Protein AF-A0A809S2I0-F1 (afdb_monomer_lite)

Radius of gyration: 22.57 Å; chains: 1; bounding box: 40×23×76 Å

Sequence (112 aa):
MMNCEEIIDTYESVAQITKNMLDAARQGAWDDLISLESKVATHINQLSTYEAPVKLTPALRNRKLTVIKQILADDKEIRNLTEPWMEKLSGLISSTQMEQKLSVSYGSQSLR

InterPro domains:
  IPR008622 Flagellar protein FliT [PF05400] (9-107)

Organism: NCBI:txid2675298

Foldseek 3Di:
DDELVSLLVLLLVLLVLLLVLLVCLVVVVVVSNVVSVVVSVVSVVVCVPPVVVYDHDPVSVVSSVVSVVSSVVSVVSSCVSPVVVVVVVVVVVVVVVVVVVVCVVVVVVVPD

pLDDT: mean 89.61, std 10.77, range [42.25, 98.38]

Structure (mmCIF, N/CA/C/O backbone):
data_AF-A0A809S2I0-F1
#
_entry.id   AF-A0A809S2I0-F1
#
loop_
_atom_site.group_PDB
_atom_site.id
_atom_site.type_symbol
_atom_site.label_atom_id
_atom_site.label_alt_id
_atom_site.label_comp_id
_atom_site.label_asym_id
_atom_site.label_entity_id
_atom_site.label_seq_id
_atom_site.pdbx_PDB_ins_code
_atom_site.Cartn_x
_atom_site.Cartn_y
_atom_site.Cartn_z
_atom_site.occupancy
_atom_site.B_iso_or_equiv
_atom_site.auth_seq_id
_atom_site.auth_comp_id
_atom_site.auth_asym_id
_atom_site.auth_atom_id
_atom_site.pdbx_PDB_model_num
ATOM 1 N N . MET A 1 1 ? 16.791 -14.706 -8.934 1.00 65.94 1 MET A N 1
ATOM 2 C CA . MET A 1 1 ? 17.286 -13.391 -9.393 1.00 65.94 1 MET A CA 1
ATOM 3 C C . MET A 1 1 ? 16.149 -12.784 -10.187 1.00 65.94 1 MET A C 1
ATOM 5 O O . MET A 1 1 ? 15.671 -13.479 -11.070 1.00 65.94 1 MET A O 1
ATOM 9 N N . MET A 1 2 ? 15.675 -11.594 -9.819 1.00 83.94 2 MET A N 1
ATOM 10 C CA . MET A 1 2 ? 14.611 -10.907 -10.559 1.00 83.94 2 MET A CA 1
ATOM 11 C C . MET A 1 2 ? 15.199 -10.148 -11.751 1.00 83.94 2 MET A C 1
ATOM 13 O O . MET A 1 2 ? 16.326 -9.652 -11.676 1.00 83.94 2 MET A O 1
ATOM 17 N N . ASN A 1 3 ? 14.450 -10.058 -12.842 1.00 90.75 3 ASN A N 1
ATOM 18 C CA . ASN A 1 3 ? 14.742 -9.177 -13.966 1.00 90.75 3 ASN A CA 1
ATOM 19 C C . ASN A 1 3 ? 14.049 -7.808 -13.792 1.00 90.75 3 ASN A C 1
ATOM 21 O O . ASN A 1 3 ? 13.311 -7.585 -12.834 1.00 90.75 3 ASN A O 1
ATOM 25 N N . CYS A 1 4 ? 14.315 -6.851 -14.686 1.00 90.62 4 CYS A N 1
ATOM 26 C CA . CYS A 1 4 ? 13.785 -5.492 -14.541 1.00 90.62 4 CYS A CA 1
ATOM 27 C C . CYS A 1 4 ? 12.259 -5.396 -14.652 1.00 90.62 4 CYS A C 1
ATOM 29 O O . CYS A 1 4 ? 11.689 -4.532 -13.993 1.00 90.62 4 CYS A O 1
ATOM 31 N N . GLU A 1 5 ? 11.619 -6.259 -15.440 1.00 91.69 5 GLU A N 1
ATOM 32 C CA . GLU A 1 5 ? 10.158 -6.307 -15.557 1.00 91.69 5 GLU A CA 1
ATOM 33 C C . GLU A 1 5 ? 9.546 -6.902 -14.282 1.00 91.69 5 GLU A C 1
ATOM 35 O O . GLU A 1 5 ? 8.683 -6.280 -13.677 1.00 91.69 5 GLU A O 1
ATOM 40 N N . GLU A 1 6 ? 10.100 -8.007 -13.767 1.00 93.25 6 GLU A N 1
ATOM 41 C CA . GLU A 1 6 ? 9.639 -8.641 -12.518 1.00 93.25 6 GLU A CA 1
ATOM 42 C C . GLU A 1 6 ? 9.718 -7.693 -11.306 1.00 93.25 6 GLU A C 1
ATOM 44 O O . GLU A 1 6 ? 8.873 -7.745 -10.409 1.00 93.25 6 GLU A O 1
ATOM 49 N N . ILE A 1 7 ? 10.709 -6.793 -11.272 1.00 94.31 7 ILE A N 1
ATOM 50 C CA . ILE A 1 7 ? 10.787 -5.739 -10.249 1.00 94.31 7 ILE A CA 1
ATOM 51 C C . ILE A 1 7 ? 9.606 -4.771 -10.369 1.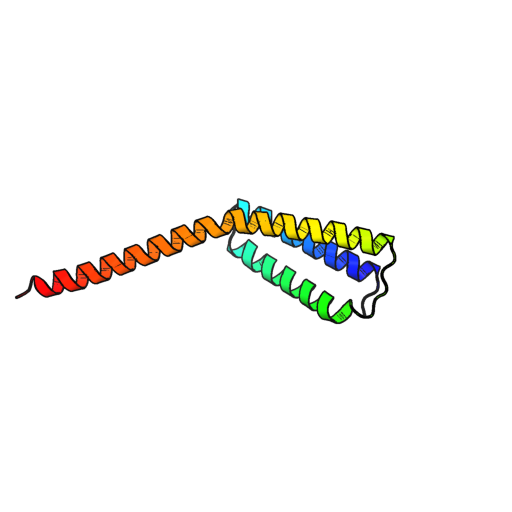00 94.31 7 ILE A C 1
ATOM 53 O O . ILE A 1 7 ? 8.993 -4.430 -9.356 1.00 94.31 7 ILE A O 1
ATOM 57 N N . ILE A 1 8 ? 9.272 -4.326 -11.583 1.00 95.81 8 ILE A N 1
ATOM 58 C CA . ILE A 1 8 ? 8.142 -3.414 -11.799 1.00 95.81 8 ILE A CA 1
ATOM 59 C C . ILE A 1 8 ? 6.815 -4.108 -11.496 1.00 95.81 8 ILE A C 1
ATOM 61 O O . ILE A 1 8 ? 6.007 -3.526 -10.776 1.00 95.81 8 ILE A O 1
ATOM 65 N N . ASP A 1 9 ? 6.635 -5.356 -11.920 1.00 95.75 9 ASP A N 1
ATOM 66 C CA . ASP A 1 9 ? 5.444 -6.155 -11.614 1.00 95.75 9 ASP A CA 1
ATOM 67 C C . ASP A 1 9 ? 5.246 -6.320 -10.100 1.00 95.75 9 ASP A C 1
ATOM 69 O O . ASP A 1 9 ? 4.126 -6.248 -9.587 1.00 95.75 9 ASP A O 1
ATOM 73 N N . THR A 1 10 ? 6.342 -6.482 -9.352 1.00 96.19 10 THR A N 1
ATOM 74 C CA . THR A 1 10 ? 6.297 -6.561 -7.886 1.00 96.19 10 THR A CA 1
ATOM 75 C C . THR A 1 10 ? 5.862 -5.225 -7.272 1.00 96.19 10 THR A C 1
ATOM 77 O O . THR A 1 10 ? 5.026 -5.212 -6.369 1.00 96.19 10 THR A O 1
ATOM 80 N N . TYR A 1 11 ? 6.354 -4.089 -7.779 1.00 97.25 11 TYR A N 1
ATOM 81 C CA . TYR A 1 11 ? 5.885 -2.763 -7.355 1.00 97.25 11 TYR A CA 1
ATOM 82 C C . TYR A 1 11 ? 4.401 -2.538 -7.678 1.00 97.25 11 TYR A C 1
ATOM 84 O O . TYR A 1 11 ? 3.664 -2.014 -6.842 1.00 97.25 11 TYR A O 1
ATOM 92 N N . GLU A 1 12 ? 3.947 -2.929 -8.868 1.00 97.19 12 GLU A N 1
ATOM 93 C CA . GLU A 1 12 ? 2.542 -2.804 -9.270 1.00 97.19 12 GLU A CA 1
ATOM 94 C C . GLU A 1 12 ? 1.628 -3.704 -8.431 1.00 97.19 12 GLU A C 1
ATOM 96 O O . GLU A 1 12 ? 0.544 -3.281 -8.026 1.00 97.19 12 GLU A O 1
ATOM 101 N N . SER A 1 13 ? 2.103 -4.900 -8.075 1.00 97.81 13 SER A N 1
ATOM 102 C CA . SER A 1 13 ? 1.415 -5.800 -7.147 1.00 97.81 13 SER A CA 1
ATOM 103 C C . SER A 1 13 ? 1.263 -5.167 -5.765 1.00 97.81 13 SER A C 1
ATOM 105 O O . SER A 1 13 ? 0.171 -5.202 -5.198 1.00 97.81 13 SER A O 1
ATOM 107 N N . VAL A 1 14 ? 2.314 -4.522 -5.242 1.00 98.06 14 VAL A N 1
ATOM 108 C CA . VAL A 1 14 ? 2.226 -3.763 -3.984 1.00 98.06 14 VAL A CA 1
ATOM 109 C C . VAL A 1 14 ? 1.183 -2.654 -4.097 1.00 98.06 14 VAL A C 1
ATOM 111 O O . VAL A 1 14 ? 0.307 -2.581 -3.244 1.00 98.06 14 VAL A O 1
ATOM 114 N N . ALA A 1 15 ? 1.199 -1.849 -5.163 1.00 98.25 15 ALA A N 1
ATOM 115 C CA . ALA A 1 15 ? 0.206 -0.788 -5.353 1.00 98.25 15 ALA A CA 1
ATOM 116 C C . ALA A 1 15 ? -1.233 -1.317 -5.408 1.00 98.25 15 ALA A C 1
ATOM 118 O O . ALA A 1 15 ? -2.136 -0.717 -4.826 1.00 98.25 15 ALA A O 1
ATOM 119 N N . GLN A 1 16 ? -1.460 -2.459 -6.058 1.00 98.38 16 GLN A N 1
ATOM 120 C CA . GLN A 1 16 ? -2.782 -3.075 -6.089 1.00 98.38 16 GLN A CA 1
ATOM 121 C C . GLN A 1 16 ? -3.215 -3.589 -4.708 1.00 98.38 16 GLN A C 1
ATOM 123 O O . GLN A 1 16 ? -4.382 -3.442 -4.341 1.00 98.38 16 GLN A O 1
ATOM 128 N N . ILE A 1 17 ? -2.298 -4.168 -3.928 1.00 98.25 17 ILE A N 1
ATOM 129 C CA . ILE A 1 17 ? -2.592 -4.618 -2.562 1.00 98.25 17 ILE A CA 1
ATOM 130 C C . ILE A 1 17 ? -2.878 -3.415 -1.655 1.00 98.25 17 ILE A C 1
ATOM 132 O O . ILE A 1 17 ? -3.881 -3.439 -0.946 1.00 98.25 17 ILE A O 1
ATOM 136 N N . THR A 1 18 ? -2.079 -2.346 -1.716 1.00 98.06 18 THR A N 1
ATOM 137 C CA . THR A 1 18 ? -2.306 -1.116 -0.939 1.00 98.06 18 THR A CA 1
ATOM 138 C C . THR A 1 18 ? -3.643 -0.461 -1.292 1.00 98.06 18 THR A C 1
ATOM 140 O O . THR A 1 18 ? -4.373 -0.015 -0.410 1.00 98.06 18 THR A O 1
ATOM 143 N N . LYS A 1 19 ? -4.053 -0.483 -2.565 1.00 98.25 19 LYS A N 1
ATOM 144 C CA . LYS A 1 19 ? -5.394 -0.034 -2.956 1.00 98.25 19 LYS A CA 1
ATOM 145 C C . LYS A 1 19 ? -6.501 -0.880 -2.314 1.00 98.25 19 LYS A C 1
ATOM 147 O O . LYS A 1 19 ? -7.480 -0.333 -1.814 1.00 98.25 19 LYS A O 1
ATOM 152 N N . ASN A 1 20 ? -6.331 -2.201 -2.272 1.00 98.38 20 ASN A N 1
ATOM 153 C CA . ASN A 1 20 ? -7.281 -3.085 -1.592 1.00 98.38 20 ASN A CA 1
ATOM 154 C C . ASN A 1 20 ? -7.294 -2.837 -0.070 1.00 98.38 20 ASN A C 1
ATOM 156 O O . ASN A 1 20 ? -8.352 -2.919 0.549 1.00 98.38 20 ASN A O 1
ATOM 160 N N . MET A 1 21 ? -6.148 -2.494 0.530 1.00 98.19 21 MET A N 1
ATOM 161 C CA . MET A 1 21 ? -6.067 -2.066 1.933 1.00 98.19 21 MET A CA 1
ATOM 162 C C . MET A 1 21 ? -6.875 -0.788 2.166 1.00 98.19 21 MET A C 1
ATOM 164 O O . MET A 1 21 ? -7.623 -0.710 3.136 1.00 98.19 21 MET A O 1
ATOM 168 N N . LEU A 1 22 ? -6.791 0.191 1.262 1.00 98.12 22 LEU A N 1
ATOM 169 C CA . LEU A 1 22 ? -7.594 1.411 1.346 1.00 98.12 22 LEU A CA 1
ATOM 170 C C . LEU A 1 22 ? -9.097 1.108 1.305 1.00 98.12 22 LEU A C 1
ATOM 172 O O . LEU A 1 22 ? -9.862 1.664 2.094 1.00 98.12 22 LEU A O 1
ATOM 176 N N . ASP A 1 23 ? -9.527 0.200 0.432 1.00 98.06 23 ASP A N 1
ATOM 177 C CA . ASP A 1 23 ? -10.930 -0.206 0.363 1.00 98.06 23 ASP A CA 1
ATOM 178 C C . ASP A 1 23 ? -11.376 -0.978 1.617 1.00 98.06 23 ASP A C 1
ATOM 180 O O . ASP A 1 23 ? -12.493 -0.758 2.093 1.00 98.06 23 ASP A O 1
ATOM 184 N N . ALA A 1 24 ? -10.514 -1.816 2.203 1.00 97.00 24 ALA A N 1
ATOM 185 C CA . ALA A 1 24 ? -10.775 -2.481 3.482 1.00 97.00 24 ALA A CA 1
ATOM 186 C C . ALA A 1 24 ? -10.886 -1.472 4.641 1.00 97.00 24 ALA A C 1
ATOM 188 O O . ALA A 1 24 ? -11.827 -1.541 5.432 1.00 97.00 24 ALA A O 1
ATOM 189 N N . ALA A 1 25 ? -9.989 -0.481 4.700 1.00 95.62 25 ALA A N 1
ATOM 190 C CA . ALA A 1 25 ? -10.012 0.583 5.703 1.00 95.62 25 ALA A CA 1
ATOM 191 C C . ALA A 1 25 ? -11.299 1.423 5.619 1.00 95.62 25 ALA A C 1
ATOM 193 O O . ALA A 1 25 ? -11.920 1.707 6.641 1.00 95.62 25 ALA A O 1
ATOM 194 N N . ARG A 1 26 ? -11.760 1.754 4.404 1.00 95.25 26 ARG A N 1
ATOM 195 C CA . ARG A 1 26 ? -13.044 2.451 4.181 1.00 95.25 26 ARG A CA 1
ATOM 196 C C . ARG A 1 26 ? -14.252 1.659 4.679 1.00 95.25 26 ARG A C 1
ATOM 198 O O . ARG A 1 26 ? -15.233 2.257 5.110 1.00 95.25 26 ARG A O 1
ATOM 205 N N . GLN A 1 27 ? -14.189 0.333 4.594 1.00 95.62 27 GLN A N 1
ATOM 206 C CA . GLN A 1 27 ? -15.253 -0.575 5.028 1.00 95.62 27 GLN A CA 1
ATOM 207 C C . GLN A 1 27 ? -15.144 -0.964 6.510 1.00 95.62 27 GLN A C 1
ATOM 209 O O . GLN A 1 27 ? -16.054 -1.599 7.037 1.00 95.62 27 GLN A O 1
ATOM 214 N N . GLY A 1 28 ? -14.049 -0.604 7.190 1.00 92.25 28 GLY A N 1
ATOM 215 C CA . GLY A 1 28 ? -13.759 -1.068 8.548 1.00 92.25 28 GLY A CA 1
ATOM 216 C C . GLY A 1 28 ? -13.462 -2.572 8.631 1.00 92.25 28 GLY A C 1
ATOM 217 O O . GLY A 1 28 ? -13.636 -3.171 9.691 1.00 92.25 28 GLY A O 1
ATOM 218 N N . ALA A 1 29 ? -13.038 -3.195 7.528 1.00 95.19 29 ALA A N 1
ATOM 219 C CA . ALA A 1 29 ? -12.685 -4.612 7.460 1.00 95.19 29 ALA A CA 1
ATOM 220 C C . ALA A 1 29 ? -11.260 -4.835 8.005 1.00 95.19 29 ALA A C 1
ATOM 222 O O . ALA A 1 29 ? -10.301 -5.016 7.256 1.00 95.19 29 ALA A O 1
ATOM 223 N N . TRP A 1 30 ? -11.111 -4.759 9.330 1.00 92.12 30 TRP A N 1
ATOM 224 C CA . TRP A 1 30 ? -9.806 -4.748 10.004 1.00 92.12 30 TRP A CA 1
ATOM 225 C C . TRP A 1 30 ? -8.987 -6.026 9.801 1.00 92.12 30 TRP A C 1
ATOM 227 O O . TRP A 1 30 ? -7.785 -5.941 9.554 1.00 92.12 30 TRP A O 1
ATOM 237 N N . ASP A 1 31 ? -9.624 -7.197 9.849 1.00 95.00 31 ASP A N 1
ATOM 238 C CA . ASP A 1 31 ? -8.935 -8.475 9.631 1.00 95.00 31 ASP A CA 1
ATOM 239 C C . ASP A 1 31 ? -8.369 -8.570 8.205 1.00 95.00 31 ASP A C 1
ATOM 241 O O . ASP A 1 31 ? -7.229 -9.001 8.002 1.00 95.00 31 ASP A O 1
ATOM 245 N N . ASP A 1 32 ? -9.131 -8.089 7.218 1.00 95.94 32 ASP A N 1
ATOM 246 C CA . ASP A 1 32 ? -8.691 -8.025 5.824 1.00 95.94 32 ASP A CA 1
ATOM 247 C C . ASP A 1 32 ? -7.541 -7.030 5.653 1.00 95.94 32 ASP A C 1
ATOM 249 O O . ASP A 1 32 ? -6.558 -7.337 4.975 1.00 95.94 32 ASP A O 1
ATOM 253 N N . LEU A 1 33 ? -7.621 -5.864 6.305 1.00 94.94 33 LEU A N 1
ATOM 254 C CA . LEU A 1 33 ? -6.562 -4.855 6.288 1.00 94.94 33 LEU A CA 1
ATOM 255 C C . LEU A 1 33 ? -5.229 -5.432 6.797 1.00 94.94 33 LEU A C 1
ATOM 257 O O . LEU A 1 33 ? -4.207 -5.289 6.125 1.00 94.94 33 LEU A O 1
ATOM 261 N N . ILE A 1 34 ? -5.251 -6.149 7.925 1.00 94.56 34 ILE A N 1
ATOM 262 C CA . ILE A 1 34 ? -4.069 -6.796 8.521 1.00 94.56 34 ILE A CA 1
ATOM 263 C C . ILE A 1 34 ? -3.542 -7.928 7.622 1.00 94.56 34 ILE A C 1
ATOM 265 O O . ILE A 1 34 ? -2.334 -8.064 7.407 1.00 94.56 34 ILE A O 1
ATOM 269 N N . SER A 1 35 ? -4.437 -8.744 7.052 1.00 97.12 35 SER A N 1
ATOM 270 C CA . SER A 1 35 ? -4.055 -9.818 6.124 1.00 97.12 35 SER A CA 1
ATOM 271 C C . SER A 1 35 ? -3.346 -9.274 4.878 1.00 97.12 35 SER A C 1
ATOM 273 O O . SER A 1 35 ? -2.347 -9.836 4.415 1.00 97.12 35 SER A O 1
ATOM 275 N N . LEU A 1 36 ? -3.844 -8.164 4.331 1.00 97.69 36 LEU A N 1
ATOM 276 C CA . LEU A 1 36 ? -3.259 -7.497 3.172 1.00 97.69 36 LEU A CA 1
ATOM 277 C C . LEU A 1 36 ? -1.912 -6.838 3.507 1.00 97.69 36 LEU A C 1
ATOM 279 O O . LEU A 1 36 ? -0.980 -6.958 2.710 1.00 97.69 36 LEU A O 1
ATOM 283 N N . GLU A 1 37 ? -1.761 -6.238 4.690 1.00 95.50 37 GLU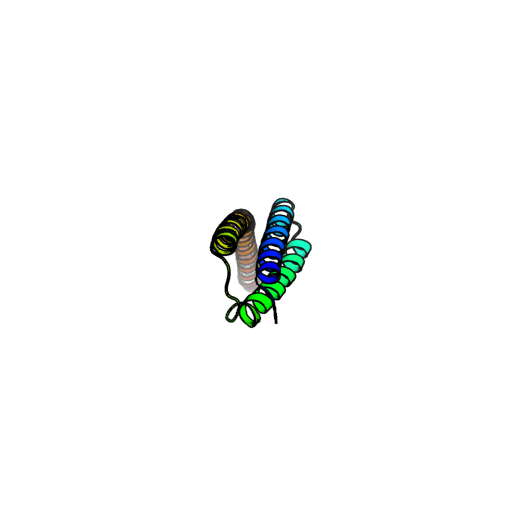 A N 1
ATOM 284 C CA . GLU A 1 37 ? -0.490 -5.662 5.156 1.00 95.50 37 GLU A CA 1
ATOM 285 C C . GLU A 1 37 ? 0.638 -6.710 5.180 1.00 95.50 37 GLU A C 1
ATOM 287 O O . GLU A 1 37 ? 1.741 -6.465 4.683 1.00 95.50 37 GLU A O 1
ATOM 292 N N . SER A 1 38 ? 0.350 -7.927 5.654 1.00 96.19 38 SER A N 1
ATOM 293 C CA . SER A 1 38 ? 1.318 -9.036 5.641 1.00 96.19 38 SER A CA 1
ATOM 294 C C . SER A 1 38 ? 1.799 -9.386 4.221 1.00 96.19 38 SER A C 1
ATOM 296 O O . SER A 1 38 ? 2.983 -9.679 3.995 1.00 96.19 38 SER A O 1
ATOM 298 N N . LYS A 1 39 ? 0.906 -9.296 3.226 1.00 96.44 39 LYS A N 1
ATOM 299 C CA . LYS A 1 39 ? 1.261 -9.513 1.816 1.00 96.44 39 LYS A CA 1
ATOM 300 C C . LYS A 1 39 ? 2.164 -8.399 1.301 1.00 96.44 39 LYS A C 1
ATOM 302 O O . LYS A 1 39 ? 3.165 -8.713 0.656 1.00 96.44 39 LYS A O 1
ATOM 307 N N . VAL A 1 40 ? 1.872 -7.132 1.613 1.00 96.25 40 VAL A N 1
ATOM 308 C CA . VAL A 1 40 ? 2.754 -6.001 1.265 1.00 96.25 40 VAL A CA 1
ATOM 309 C C . VAL A 1 40 ? 4.145 -6.207 1.858 1.00 96.25 40 VAL A C 1
ATOM 311 O O . VAL A 1 40 ? 5.131 -6.159 1.123 1.00 96.25 40 VAL A O 1
ATOM 314 N N . ALA A 1 41 ? 4.237 -6.529 3.151 1.00 94.81 41 ALA A N 1
ATOM 315 C CA . ALA A 1 41 ? 5.512 -6.763 3.829 1.00 94.81 41 ALA A CA 1
ATOM 316 C C . ALA A 1 41 ? 6.351 -7.859 3.146 1.00 94.81 41 ALA A C 1
ATOM 318 O O . ALA A 1 41 ? 7.565 -7.714 2.989 1.00 94.81 41 ALA A O 1
ATOM 319 N N . THR A 1 42 ? 5.701 -8.926 2.671 1.00 95.19 42 THR A N 1
ATOM 320 C CA . THR A 1 42 ? 6.363 -10.009 1.927 1.00 95.19 42 THR A CA 1
ATOM 321 C C . THR A 1 42 ? 6.976 -9.511 0.613 1.00 95.19 42 THR A C 1
ATOM 323 O O . THR A 1 42 ? 8.140 -9.797 0.334 1.00 95.19 42 THR A O 1
ATOM 326 N N . HIS A 1 43 ? 6.236 -8.723 -0.173 1.00 93.50 43 HIS A N 1
ATOM 327 C CA . HIS A 1 43 ? 6.723 -8.194 -1.454 1.00 93.50 43 HIS A CA 1
ATOM 328 C C . HIS A 1 43 ? 7.842 -7.162 -1.255 1.00 93.50 43 HIS A C 1
ATOM 330 O O . HIS A 1 43 ? 8.835 -7.170 -1.982 1.00 93.50 43 HIS A O 1
ATOM 336 N N . ILE A 1 44 ? 7.739 -6.310 -0.230 1.00 93.00 44 ILE A N 1
ATOM 337 C CA . ILE A 1 44 ? 8.794 -5.346 0.113 1.00 93.00 44 ILE A CA 1
ATOM 338 C C . ILE A 1 44 ? 10.092 -6.061 0.518 1.00 93.00 44 ILE A C 1
ATOM 340 O O . ILE A 1 44 ? 11.175 -5.629 0.121 1.00 93.00 44 ILE A O 1
ATOM 344 N N . ASN A 1 45 ? 10.004 -7.176 1.247 1.00 93.62 45 ASN A N 1
ATOM 345 C CA . ASN A 1 45 ? 11.169 -7.995 1.599 1.00 93.62 45 ASN A CA 1
ATOM 346 C C . ASN A 1 45 ? 11.820 -8.644 0.358 1.00 93.62 45 ASN A C 1
ATOM 348 O O . ASN A 1 45 ? 13.044 -8.663 0.210 1.00 93.62 45 ASN A O 1
ATOM 352 N N . GLN A 1 46 ? 11.012 -9.112 -0.595 1.00 90.94 46 GLN A N 1
ATOM 353 C CA . GLN A 1 46 ? 11.534 -9.606 -1.871 1.00 90.94 46 GLN A CA 1
ATOM 354 C C . GLN A 1 46 ? 12.270 -8.499 -2.641 1.00 90.94 46 GLN A C 1
ATOM 356 O O . GLN A 1 46 ? 13.401 -8.707 -3.085 1.00 90.94 46 GLN A O 1
ATOM 361 N N . LEU A 1 47 ? 11.677 -7.306 -2.746 1.00 92.56 47 LEU A N 1
ATOM 362 C CA . LEU A 1 47 ? 12.300 -6.159 -3.411 1.00 92.56 47 LEU A CA 1
ATOM 363 C C . LEU A 1 47 ? 13.622 -5.757 -2.747 1.00 92.56 47 LEU A C 1
ATOM 365 O O . LEU A 1 47 ? 14.619 -5.571 -3.445 1.00 92.56 47 LEU A O 1
ATOM 369 N N . SER A 1 48 ? 13.669 -5.685 -1.412 1.00 89.62 48 SER A N 1
ATOM 370 C CA . SER A 1 48 ? 14.895 -5.320 -0.688 1.00 89.62 48 SER A CA 1
ATOM 371 C C . SER A 1 48 ? 16.036 -6.318 -0.911 1.00 89.62 48 SER A C 1
ATOM 373 O O . SER A 1 48 ? 17.203 -5.926 -0.917 1.00 89.62 48 SER A O 1
ATOM 375 N N . THR A 1 49 ? 15.702 -7.589 -1.151 1.00 88.50 49 THR A N 1
ATOM 376 C CA . THR A 1 49 ? 16.673 -8.664 -1.383 1.00 88.50 49 THR A CA 1
ATOM 377 C C . THR A 1 49 ? 17.160 -8.716 -2.834 1.00 88.50 49 THR A C 1
ATOM 379 O O . THR A 1 49 ? 18.343 -8.957 -3.081 1.00 88.50 49 THR A O 1
ATOM 382 N N . TYR A 1 50 ? 16.270 -8.515 -3.811 1.00 87.75 50 TYR A N 1
ATOM 383 C CA . TYR A 1 50 ? 16.552 -8.843 -5.214 1.00 87.75 50 TYR A CA 1
ATOM 384 C C . TYR A 1 50 ? 16.695 -7.641 -6.152 1.00 87.75 50 TYR A C 1
ATOM 386 O O . TYR A 1 50 ? 17.191 -7.831 -7.262 1.00 87.75 50 TYR A O 1
ATOM 394 N N . GLU A 1 51 ? 16.315 -6.425 -5.744 1.00 87.56 51 GLU A N 1
ATOM 395 C CA . GLU A 1 51 ? 16.335 -5.261 -6.639 1.00 87.56 51 GLU A CA 1
ATOM 396 C C . GLU A 1 51 ? 17.740 -4.699 -6.892 1.00 87.56 51 GLU A C 1
ATOM 398 O O . GLU A 1 51 ? 18.061 -4.349 -8.026 1.00 87.56 51 GLU A O 1
ATOM 403 N N . ALA A 1 52 ? 18.587 -4.604 -5.862 1.00 84.56 52 ALA A N 1
ATOM 404 C CA . ALA A 1 52 ? 19.883 -3.919 -5.937 1.00 84.56 52 ALA A CA 1
ATOM 405 C C . ALA A 1 52 ? 20.766 -4.273 -7.163 1.00 84.56 52 ALA A C 1
ATOM 407 O O . ALA A 1 52 ? 21.369 -3.359 -7.733 1.00 84.56 52 ALA A O 1
ATOM 408 N N . PRO A 1 53 ? 20.867 -5.542 -7.617 1.00 84.69 53 PRO A N 1
ATOM 409 C CA . PRO A 1 53 ? 21.662 -5.881 -8.800 1.00 84.69 53 PRO A CA 1
ATOM 410 C C . PRO A 1 53 ? 20.994 -5.539 -10.149 1.00 84.69 53 PRO A C 1
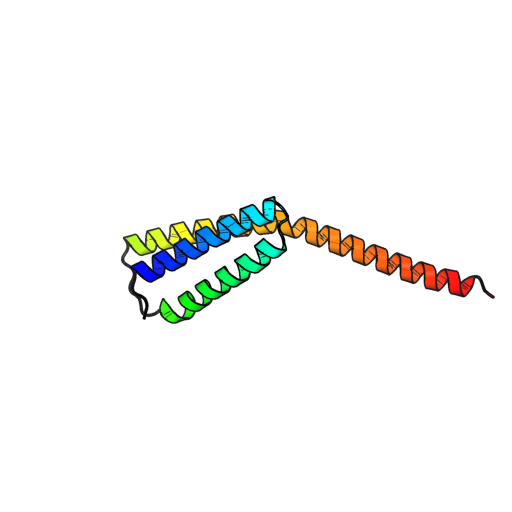ATOM 412 O O . PRO A 1 53 ? 21.648 -5.644 -11.190 1.00 84.69 53 PRO A O 1
ATOM 415 N N . VAL A 1 54 ? 19.717 -5.149 -10.177 1.00 87.19 54 VAL A N 1
ATOM 416 C CA . VAL A 1 54 ? 18.919 -5.011 -11.405 1.00 87.19 54 VAL A CA 1
ATOM 417 C C . VAL A 1 54 ? 19.018 -3.598 -11.982 1.00 87.19 54 VAL A C 1
ATOM 419 O O . VAL A 1 54 ? 18.644 -2.602 -11.364 1.00 87.19 54 VAL A O 1
ATOM 422 N N . LYS A 1 55 ? 19.483 -3.487 -13.232 1.00 89.81 55 LYS A N 1
ATOM 423 C CA . LYS A 1 55 ? 19.533 -2.204 -13.949 1.00 89.81 55 LYS A CA 1
ATOM 424 C C . LYS A 1 55 ? 18.200 -1.915 -14.636 1.00 89.81 55 LYS A C 1
ATOM 426 O O . LYS A 1 55 ? 17.916 -2.457 -15.698 1.00 89.81 55 LYS A O 1
ATOM 431 N N . LEU A 1 56 ? 17.422 -0.995 -14.069 1.00 90.00 56 LEU A N 1
ATOM 432 C CA . LEU A 1 56 ? 16.199 -0.494 -14.701 1.00 90.00 56 LEU A CA 1
ATOM 433 C C . LEU A 1 56 ? 16.513 0.475 -15.850 1.00 90.00 56 LEU A C 1
ATOM 435 O O . LEU A 1 56 ? 17.366 1.367 -15.713 1.00 90.00 56 LEU A O 1
ATOM 439 N N . THR A 1 57 ? 15.769 0.345 -16.951 1.00 93.25 57 THR A N 1
ATOM 440 C CA . THR A 1 57 ? 15.757 1.319 -18.052 1.00 93.25 57 THR A CA 1
ATOM 441 C C . THR A 1 57 ? 15.145 2.651 -17.586 1.00 93.25 57 THR A C 1
ATOM 443 O O . THR A 1 57 ? 14.414 2.678 -16.591 1.00 93.25 57 THR A O 1
ATOM 446 N N . PRO A 1 58 ? 15.392 3.781 -18.276 1.00 93.81 58 PRO A N 1
ATOM 447 C CA . PRO A 1 58 ? 14.776 5.062 -17.916 1.00 93.81 58 PRO A CA 1
ATOM 448 C C . PRO A 1 58 ? 13.240 5.015 -17.866 1.00 93.81 58 PRO A C 1
ATOM 450 O O . PRO A 1 58 ? 12.638 5.597 -16.965 1.00 93.81 58 PRO A O 1
ATOM 453 N N . ALA A 1 59 ? 12.610 4.279 -18.787 1.00 94.38 59 ALA A N 1
ATOM 454 C CA . ALA A 1 59 ? 11.160 4.099 -18.814 1.00 94.38 59 ALA A CA 1
ATOM 455 C C . ALA A 1 59 ? 10.652 3.359 -17.565 1.00 94.38 59 ALA A C 1
ATOM 457 O O . ALA A 1 59 ? 9.737 3.843 -16.898 1.00 94.38 59 ALA A O 1
ATOM 458 N N . LEU A 1 60 ? 11.297 2.249 -17.190 1.00 94.06 60 LEU A N 1
ATOM 459 C CA . LEU A 1 60 ? 10.923 1.474 -16.002 1.00 94.06 60 LEU A CA 1
ATOM 460 C C . LEU A 1 60 ? 11.187 2.246 -14.702 1.00 94.06 60 LEU A C 1
ATOM 462 O O . LEU A 1 60 ? 10.397 2.157 -13.769 1.00 94.06 60 LEU A O 1
ATOM 466 N N . ARG A 1 61 ? 12.229 3.088 -14.639 1.00 94.75 61 ARG A N 1
ATOM 467 C CA . ARG A 1 61 ? 12.439 3.988 -13.486 1.00 94.75 61 ARG A CA 1
ATOM 468 C C . ARG A 1 61 ? 11.305 4.997 -13.332 1.00 94.75 61 ARG A C 1
ATOM 470 O O . ARG A 1 61 ? 10.820 5.193 -12.221 1.00 94.75 61 ARG A O 1
ATOM 477 N N . ASN A 1 62 ? 10.862 5.614 -14.428 1.00 96.44 62 ASN A N 1
ATOM 478 C CA . ASN A 1 62 ? 9.714 6.522 -14.395 1.00 96.44 62 ASN A CA 1
ATOM 479 C C . ASN A 1 62 ? 8.438 5.788 -13.971 1.00 96.44 62 ASN A C 1
ATOM 481 O O . ASN A 1 62 ? 7.672 6.313 -13.164 1.00 96.44 62 ASN A O 1
ATOM 485 N N . ARG A 1 63 ? 8.236 4.557 -14.457 1.00 96.06 63 ARG A N 1
ATOM 486 C CA . ARG A 1 63 ? 7.111 3.716 -14.042 1.00 96.06 63 ARG A CA 1
ATOM 487 C C . ARG A 1 63 ? 7.159 3.417 -12.545 1.00 96.06 63 ARG A C 1
ATOM 489 O O . ARG A 1 63 ? 6.189 3.711 -11.853 1.00 96.06 63 ARG A O 1
ATOM 496 N N . LYS A 1 64 ? 8.304 2.959 -12.032 1.00 95.88 64 LYS A N 1
ATOM 497 C CA . LYS A 1 64 ? 8.544 2.738 -10.598 1.00 95.88 64 LYS A CA 1
ATOM 498 C C . LYS A 1 64 ? 8.206 3.977 -9.766 1.00 95.88 64 LYS A C 1
ATOM 500 O O . LYS A 1 64 ? 7.510 3.866 -8.763 1.00 95.88 64 LYS A O 1
ATOM 505 N N . LEU A 1 65 ? 8.658 5.164 -10.181 1.00 97.38 65 LEU A N 1
ATOM 506 C CA . LEU A 1 65 ? 8.363 6.414 -9.470 1.00 97.38 65 LEU A CA 1
ATOM 507 C C . LEU A 1 65 ? 6.862 6.722 -9.416 1.00 97.38 65 LEU A C 1
ATOM 509 O O . LEU A 1 65 ? 6.371 7.157 -8.377 1.00 97.38 65 LEU A O 1
ATOM 513 N N . THR A 1 66 ? 6.133 6.499 -10.510 1.00 97.81 66 THR A N 1
ATOM 514 C CA . THR A 1 66 ? 4.671 6.653 -10.537 1.00 97.81 66 THR A CA 1
ATOM 515 C C . THR A 1 66 ? 3.991 5.696 -9.564 1.00 97.81 66 THR A C 1
ATOM 517 O O . THR A 1 66 ? 3.151 6.125 -8.778 1.00 97.81 66 THR A O 1
ATOM 520 N N . VAL A 1 67 ? 4.397 4.426 -9.570 1.00 97.62 67 VAL A N 1
ATOM 521 C CA . VAL A 1 67 ? 3.821 3.390 -8.705 1.00 97.62 67 VAL A CA 1
ATOM 522 C C . VAL A 1 67 ? 4.094 3.682 -7.224 1.00 97.62 67 VAL A C 1
ATOM 524 O O . VAL A 1 67 ? 3.177 3.637 -6.411 1.00 97.62 67 VAL A O 1
ATOM 527 N N . ILE A 1 68 ? 5.317 4.092 -6.869 1.00 97.56 68 ILE A N 1
ATOM 528 C CA . ILE A 1 68 ? 5.662 4.483 -5.489 1.00 97.56 68 ILE A CA 1
ATOM 529 C C . ILE A 1 68 ? 4.808 5.660 -5.013 1.00 97.56 68 ILE A C 1
ATOM 531 O O . ILE A 1 68 ? 4.327 5.655 -3.883 1.00 97.56 68 ILE A O 1
ATOM 535 N N . LYS A 1 69 ? 4.594 6.673 -5.860 1.00 98.19 69 LYS A N 1
ATOM 536 C CA . LYS A 1 69 ? 3.741 7.814 -5.498 1.00 98.19 69 LYS A CA 1
ATOM 537 C C . LYS A 1 69 ? 2.301 7.389 -5.222 1.00 98.19 69 LYS A C 1
ATOM 539 O O . LYS A 1 69 ? 1.686 7.955 -4.325 1.00 98.19 69 LYS A O 1
ATOM 544 N N . GLN A 1 70 ? 1.786 6.416 -5.972 1.00 98.06 70 GLN A N 1
ATOM 545 C CA . GLN A 1 70 ? 0.454 5.868 -5.741 1.00 98.06 70 GLN A CA 1
ATOM 546 C C . GLN A 1 70 ? 0.379 5.139 -4.394 1.00 98.06 70 GLN A C 1
ATOM 548 O O . GLN A 1 70 ? -0.485 5.474 -3.594 1.00 98.06 70 GLN A O 1
ATOM 553 N N . ILE A 1 71 ? 1.331 4.242 -4.106 1.00 98.12 71 ILE A N 1
ATOM 554 C CA . ILE A 1 71 ? 1.413 3.531 -2.816 1.00 98.12 71 ILE A CA 1
ATOM 555 C C . ILE A 1 71 ? 1.415 4.527 -1.651 1.00 98.12 71 ILE A C 1
ATOM 557 O O . ILE A 1 71 ? 0.607 4.416 -0.738 1.00 98.12 71 ILE A O 1
ATOM 561 N N . LEU A 1 72 ? 2.270 5.553 -1.713 1.00 98.06 72 LEU A N 1
ATOM 562 C CA . LEU A 1 72 ? 2.376 6.560 -0.653 1.00 98.06 72 LEU A CA 1
ATOM 563 C C . LEU A 1 72 ? 1.100 7.397 -0.475 1.00 98.06 72 LEU A C 1
ATOM 565 O O . LEU A 1 72 ? 0.808 7.838 0.639 1.00 98.06 72 LEU A O 1
ATOM 569 N N . ALA A 1 73 ? 0.370 7.664 -1.560 1.00 98.38 73 ALA A N 1
ATOM 570 C CA . ALA A 1 73 ? -0.905 8.368 -1.494 1.00 98.38 73 ALA A CA 1
ATOM 571 C C . ALA A 1 73 ? -1.978 7.493 -0.832 1.00 98.38 73 ALA A C 1
ATOM 573 O O . ALA A 1 73 ? -2.652 7.960 0.084 1.00 98.38 73 ALA A O 1
ATOM 574 N N . ASP A 1 74 ? -2.074 6.226 -1.234 1.00 98.12 74 ASP A N 1
ATOM 575 C CA . ASP A 1 74 ? -3.025 5.273 -0.661 1.00 98.12 74 ASP A CA 1
ATOM 576 C C . ASP A 1 74 ? -2.714 5.005 0.830 1.00 98.12 74 ASP A C 1
ATOM 578 O O . ASP A 1 74 ? -3.616 5.082 1.662 1.00 98.12 74 ASP A O 1
ATOM 582 N N . ASP A 1 75 ? -1.440 4.828 1.210 1.00 97.25 75 ASP A N 1
ATOM 583 C CA . ASP A 1 75 ? -0.995 4.673 2.610 1.00 97.25 75 ASP A CA 1
ATOM 584 C C . ASP A 1 75 ? -1.332 5.888 3.483 1.00 97.25 75 ASP A C 1
ATOM 586 O O . ASP A 1 75 ? -1.634 5.764 4.675 1.00 97.25 75 ASP A O 1
ATOM 590 N N . LYS A 1 76 ? -1.251 7.097 2.916 1.00 97.81 76 LYS A N 1
ATOM 591 C CA . LYS A 1 76 ? -1.662 8.314 3.621 1.00 97.81 76 LYS A CA 1
ATOM 592 C C . LYS A 1 76 ? -3.163 8.291 3.899 1.00 97.81 76 LYS A C 1
ATOM 594 O O . LYS A 1 76 ? -3.564 8.613 5.013 1.00 97.81 76 LYS A O 1
ATOM 599 N N . GLU A 1 77 ? -3.977 7.907 2.921 1.00 97.75 77 GLU A N 1
ATOM 600 C CA . GLU A 1 77 ? -5.427 7.838 3.111 1.00 97.75 77 GLU A CA 1
ATOM 601 C C . GLU A 1 77 ? -5.842 6.718 4.066 1.00 97.75 77 GLU A C 1
ATOM 603 O O . GLU A 1 77 ? -6.737 6.925 4.881 1.00 97.75 77 GLU A O 1
ATOM 608 N N . ILE A 1 78 ? -5.156 5.570 4.046 1.00 96.69 78 ILE A N 1
ATOM 609 C CA . ILE A 1 78 ? -5.355 4.516 5.048 1.00 96.69 78 ILE A CA 1
ATOM 610 C C . ILE A 1 78 ? -5.142 5.098 6.447 1.00 96.69 78 ILE A C 1
ATOM 612 O O . ILE A 1 78 ? -6.033 5.002 7.284 1.00 96.69 78 ILE A O 1
ATOM 616 N N . ARG A 1 79 ? -4.016 5.776 6.695 1.00 95.69 79 ARG A N 1
ATOM 617 C CA . ARG A 1 79 ? -3.738 6.388 8.004 1.00 95.69 79 ARG A CA 1
ATOM 618 C C . ARG A 1 79 ? -4.773 7.432 8.412 1.00 95.69 79 ARG A C 1
ATOM 620 O O . ARG A 1 79 ? -5.247 7.390 9.542 1.00 95.69 79 ARG A O 1
ATOM 627 N N . ASN A 1 80 ? -5.204 8.292 7.488 1.00 95.62 80 ASN A N 1
ATOM 628 C CA . ASN A 1 80 ? -6.269 9.266 7.756 1.00 95.62 80 ASN A CA 1
ATOM 629 C C . ASN A 1 80 ? -7.576 8.601 8.232 1.00 95.62 80 ASN A C 1
ATOM 631 O O . ASN A 1 80 ? -8.323 9.199 9.005 1.00 95.62 80 ASN A O 1
ATOM 635 N N . LEU A 1 81 ? -7.872 7.387 7.755 1.00 93.50 81 LEU A N 1
ATOM 636 C CA . LEU A 1 81 ? -9.063 6.628 8.142 1.00 93.50 81 LEU A CA 1
ATOM 637 C C . LEU A 1 81 ? -8.874 5.876 9.465 1.00 93.50 81 LEU A C 1
ATOM 639 O O . LEU A 1 81 ? -9.818 5.771 10.249 1.00 93.50 81 LEU A O 1
ATOM 643 N N . THR A 1 82 ? -7.681 5.337 9.715 1.00 90.44 82 THR A N 1
ATOM 644 C CA . THR A 1 82 ? -7.439 4.418 10.834 1.00 90.44 82 THR A CA 1
ATOM 645 C C . THR A 1 82 ? -6.950 5.112 12.108 1.00 90.44 82 THR A C 1
ATOM 647 O O . THR A 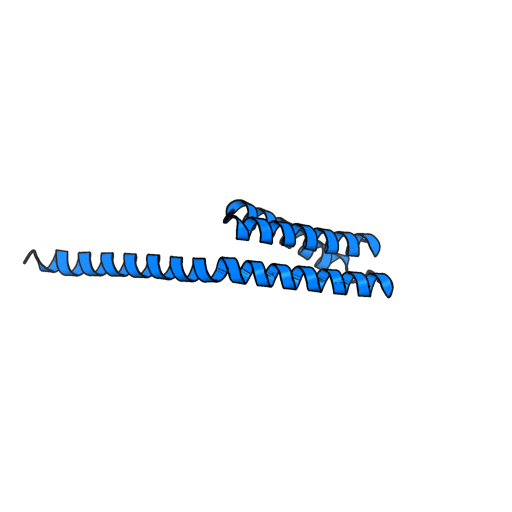1 82 ? -7.361 4.717 13.201 1.00 90.44 82 THR A O 1
ATOM 650 N N . GLU A 1 83 ? -6.147 6.176 12.002 1.00 90.88 83 GLU A N 1
ATOM 651 C CA . GLU A 1 83 ? -5.577 6.897 13.153 1.00 90.88 83 GLU A CA 1
ATOM 652 C C . GLU A 1 83 ? -6.655 7.495 14.086 1.00 90.88 83 GLU A C 1
ATOM 654 O O . GLU A 1 83 ? -6.604 7.219 15.290 1.00 90.88 83 GLU A O 1
ATOM 659 N N . PRO A 1 84 ? -7.699 8.205 13.600 1.00 90.06 84 PRO A N 1
ATOM 660 C CA . PRO A 1 84 ? -8.692 8.818 14.490 1.00 90.06 84 PRO A CA 1
ATOM 661 C C . PRO A 1 84 ? -9.489 7.799 15.314 1.00 90.06 84 PRO A C 1
ATOM 663 O O . PRO A 1 84 ? -9.867 8.051 16.462 1.00 90.06 84 PRO A O 1
ATOM 666 N N . TRP A 1 85 ? -9.771 6.627 14.736 1.00 81.50 85 TRP A N 1
ATOM 667 C CA . TRP A 1 85 ? -10.487 5.568 15.445 1.00 81.50 85 TRP A CA 1
ATOM 668 C C . TRP A 1 85 ? -9.628 4.957 16.558 1.00 81.50 85 TRP A C 1
ATOM 670 O O . TRP A 1 85 ? -10.133 4.726 17.660 1.00 81.50 85 TRP A O 1
ATOM 680 N N . MET A 1 86 ? -8.327 4.777 16.314 1.00 81.62 86 MET A N 1
ATOM 681 C CA . MET A 1 86 ? -7.373 4.301 17.319 1.00 81.62 86 MET A CA 1
ATOM 682 C C . MET A 1 86 ? -7.213 5.287 18.482 1.00 81.62 86 MET A C 1
ATOM 684 O O . MET A 1 86 ? -7.176 4.869 19.644 1.00 81.62 86 MET A O 1
ATOM 688 N N . GLU A 1 87 ? -7.184 6.592 18.200 1.00 86.38 87 GLU A N 1
ATOM 689 C CA . GLU A 1 87 ? -7.179 7.635 19.234 1.00 86.38 87 GLU A CA 1
ATOM 690 C C . GLU A 1 87 ? -8.443 7.568 20.102 1.00 86.38 87 GLU A C 1
ATOM 692 O O . GLU A 1 87 ? -8.365 7.545 21.335 1.00 86.38 87 GLU A O 1
ATOM 697 N N . LYS A 1 88 ? -9.618 7.449 19.470 1.00 81.75 88 LYS A N 1
ATOM 698 C CA . LYS A 1 88 ? -10.898 7.317 20.178 1.00 81.75 88 LYS A CA 1
ATOM 699 C C . LYS A 1 88 ? -10.948 6.059 21.048 1.00 81.75 88 LYS A C 1
ATOM 701 O O . LYS A 1 88 ? -11.373 6.135 22.202 1.00 81.75 88 LYS A O 1
ATOM 706 N N . LEU A 1 89 ? -10.514 4.913 20.522 1.00 81.88 89 LEU A N 1
ATOM 707 C CA . LEU A 1 89 ? -10.462 3.651 21.263 1.00 81.88 89 LEU A CA 1
ATOM 708 C C . LEU A 1 89 ? -9.543 3.759 22.487 1.00 81.88 89 LEU A C 1
ATOM 710 O O . LEU A 1 89 ? -9.926 3.359 23.586 1.00 81.88 89 LEU A O 1
ATOM 714 N N . SER A 1 90 ? -8.365 4.362 22.316 1.00 83.75 90 SER A N 1
ATOM 715 C CA . SER A 1 90 ? -7.404 4.586 23.402 1.00 83.75 90 SER A CA 1
ATOM 716 C C . SER A 1 90 ? -7.997 5.455 24.519 1.00 83.75 90 SER A C 1
ATOM 718 O O . SER A 1 90 ? -7.814 5.161 25.705 1.00 83.75 90 SER A O 1
ATOM 720 N N . GLY A 1 91 ? -8.771 6.482 24.153 1.00 86.62 91 GLY A N 1
ATOM 721 C CA . GLY A 1 91 ? -9.515 7.315 25.099 1.00 86.62 91 GLY A CA 1
ATOM 722 C C . GLY A 1 91 ? -10.564 6.532 25.897 1.00 86.62 91 GLY A C 1
ATOM 723 O O . GLY A 1 91 ? -10.594 6.633 27.123 1.00 86.62 91 GLY A O 1
ATOM 724 N N . LEU A 1 92 ? -11.373 5.703 25.226 1.00 86.75 92 LEU A N 1
ATOM 725 C CA . LEU A 1 92 ? -12.408 4.874 25.867 1.00 86.75 92 LEU A CA 1
ATOM 726 C C . LEU A 1 92 ? -11.824 3.827 26.828 1.00 86.75 92 LEU A C 1
ATOM 728 O O . LEU A 1 92 ? -12.361 3.589 27.913 1.00 86.75 92 LEU A O 1
ATOM 732 N N . ILE A 1 93 ? -10.704 3.203 26.456 1.00 87.19 93 ILE A N 1
ATOM 733 C CA . ILE A 1 93 ? -10.003 2.255 27.332 1.00 87.19 93 ILE A CA 1
ATOM 734 C C . ILE A 1 93 ? -9.474 2.986 28.574 1.00 87.19 93 ILE A C 1
ATOM 736 O O . ILE A 1 93 ? -9.628 2.498 29.695 1.00 87.19 93 ILE A O 1
ATOM 740 N N . SER A 1 94 ? -8.901 4.178 28.391 1.00 85.06 94 SER A N 1
ATOM 741 C CA . SER A 1 94 ? -8.349 4.981 29.487 1.00 85.06 94 SER A CA 1
ATOM 742 C C . SER A 1 94 ? -9.427 5.462 30.464 1.00 85.06 94 SER A C 1
ATOM 744 O O . SER A 1 94 ? -9.218 5.405 31.678 1.00 85.06 94 SER A O 1
ATOM 746 N N . SER A 1 95 ? -10.596 5.886 29.968 1.00 83.44 95 SER A N 1
ATOM 747 C CA . SER A 1 95 ? -11.721 6.288 30.825 1.00 83.44 95 SER A CA 1
ATOM 748 C C . SER A 1 95 ? -12.273 5.107 31.624 1.00 83.44 95 SER A C 1
ATOM 750 O O . SER A 1 95 ? -12.466 5.228 32.831 1.00 83.44 95 SER A O 1
ATOM 752 N N . THR A 1 96 ? -12.419 3.937 30.995 1.00 84.19 96 THR A N 1
ATOM 753 C CA . THR A 1 96 ? -12.907 2.717 31.662 1.00 84.19 96 THR A CA 1
ATOM 754 C C . THR A 1 96 ? -11.981 2.292 32.809 1.00 84.19 96 THR A C 1
ATOM 756 O O . THR A 1 96 ? -12.435 1.952 33.901 1.00 84.19 96 THR A O 1
ATOM 759 N N . GLN A 1 97 ? -10.660 2.356 32.605 1.00 78.62 97 GLN A N 1
ATOM 760 C CA . GLN A 1 97 ? -9.685 2.063 33.663 1.00 78.62 97 GLN A CA 1
ATOM 761 C C . GLN A 1 97 ? -9.758 3.071 34.820 1.00 78.62 97 GLN A C 1
ATOM 763 O O . GLN A 1 97 ? -9.557 2.707 35.982 1.00 78.62 97 GLN A O 1
ATOM 768 N N . MET A 1 98 ? -10.028 4.344 34.515 1.00 78.50 98 MET A N 1
ATOM 769 C CA . MET A 1 98 ? -10.182 5.393 35.522 1.00 78.50 98 MET A CA 1
ATOM 770 C C . MET A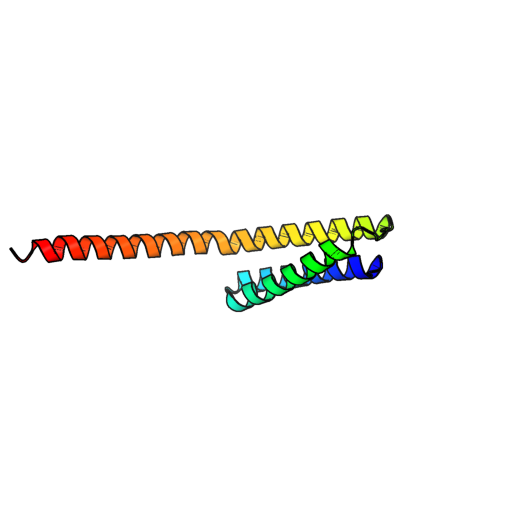 1 98 ? -11.446 5.183 36.365 1.00 78.50 98 MET A C 1
ATOM 772 O O . MET A 1 98 ? -11.371 5.253 37.592 1.00 78.50 98 MET A O 1
ATOM 776 N N . GLU A 1 99 ? -12.574 4.845 35.737 1.00 78.38 99 GLU A N 1
ATOM 777 C CA . GLU A 1 99 ? -13.835 4.522 36.418 1.00 78.38 99 GLU A CA 1
ATOM 778 C C . GLU A 1 99 ? -13.691 3.322 37.364 1.00 78.38 99 GLU A C 1
ATOM 780 O O . GLU A 1 99 ? -14.121 3.383 38.518 1.00 78.38 99 GLU A O 1
ATOM 785 N N . GLN A 1 100 ? -13.007 2.259 36.927 1.00 78.75 100 GLN A N 1
ATOM 786 C CA . GLN A 1 100 ? -12.724 1.092 37.768 1.00 78.75 100 GLN A CA 1
ATOM 787 C C . GLN A 1 100 ? -11.895 1.456 39.006 1.00 78.75 100 GLN A C 1
ATOM 789 O O . GLN A 1 100 ? -12.226 1.035 40.115 1.00 78.75 100 GLN A O 1
ATOM 794 N N . LYS A 1 101 ? -10.842 2.272 38.851 1.00 78.19 101 LYS A N 1
ATOM 795 C CA . LYS A 1 101 ? -10.011 2.722 39.983 1.00 78.19 101 LYS A CA 1
ATOM 796 C C . LYS A 1 101 ? -10.812 3.546 40.989 1.00 78.19 101 LYS A C 1
ATOM 798 O O . LYS A 1 101 ? -10.709 3.294 42.187 1.00 78.19 101 LYS A O 1
ATOM 803 N N . LEU A 1 102 ? -11.633 4.487 40.516 1.00 78.12 102 LEU A N 1
ATOM 804 C CA . LEU A 1 102 ? -12.489 5.301 41.383 1.00 78.12 102 LEU A CA 1
ATOM 805 C C . LEU A 1 102 ? -13.511 4.426 42.123 1.00 78.12 102 LEU A C 1
ATOM 807 O O . LEU A 1 102 ? -13.644 4.546 43.340 1.00 78.12 102 LEU A O 1
ATOM 811 N N . SER A 1 103 ? -14.168 3.490 41.431 1.00 78.00 103 SER A N 1
ATOM 812 C CA . SER A 1 103 ? -15.112 2.552 42.052 1.00 78.00 103 SER A CA 1
ATOM 813 C C . SER A 1 103 ? -14.463 1.702 43.150 1.00 78.00 103 SER A C 1
ATOM 815 O O . SER A 1 103 ? -15.089 1.465 44.182 1.00 78.00 103 SER A O 1
ATOM 817 N N . VAL A 1 104 ? -13.217 1.255 42.964 1.00 76.62 104 VAL A N 1
ATOM 818 C CA . VAL A 1 104 ? -12.475 0.493 43.983 1.00 76.62 104 VAL A CA 1
ATOM 819 C C . VAL A 1 104 ? -12.130 1.372 45.189 1.00 76.62 104 VAL A C 1
ATOM 821 O O . VAL A 1 104 ? -12.318 0.947 46.331 1.00 76.62 104 VAL A O 1
ATOM 824 N N . SER A 1 105 ? -11.666 2.605 44.972 1.00 72.94 105 SER A N 1
ATOM 825 C CA . SER A 1 105 ? -11.304 3.525 46.059 1.00 72.94 105 SER A CA 1
ATOM 826 C C . SER A 1 105 ? -12.514 3.988 46.875 1.00 72.94 105 SER A C 1
ATOM 828 O O . SER A 1 105 ? -12.462 3.957 48.099 1.00 72.94 105 SER A O 1
ATOM 830 N N . TYR A 1 106 ? -13.632 4.343 46.239 1.00 70.00 106 TYR A N 1
ATOM 831 C CA . TYR A 1 106 ? -14.833 4.784 46.961 1.00 70.00 106 TYR A CA 1
ATOM 832 C C . TYR A 1 106 ? -15.652 3.619 47.548 1.00 70.00 106 TYR A C 1
ATOM 834 O O . TYR A 1 106 ? -16.254 3.771 48.613 1.00 70.00 106 TYR A O 1
ATOM 842 N N . GLY A 1 107 ? -15.634 2.435 46.924 1.00 67.25 107 GLY A N 1
ATOM 843 C CA . GLY A 1 107 ? -16.266 1.222 47.464 1.00 67.25 107 GLY A CA 1
ATOM 844 C C . GLY A 1 107 ? -15.537 0.638 48.680 1.00 67.25 107 GLY A C 1
ATOM 845 O O . GLY A 1 107 ? -16.162 0.081 49.576 1.00 67.25 107 GLY A O 1
ATOM 846 N N . SER A 1 108 ? -14.215 0.812 48.762 1.00 62.88 108 SER A N 1
ATOM 847 C CA . SER A 1 108 ? -13.423 0.408 49.935 1.00 62.88 108 SER A CA 1
ATOM 848 C C . SER A 1 108 ? -13.503 1.406 51.097 1.00 62.88 108 SER A C 1
ATOM 850 O O . SER A 1 108 ? -13.246 1.036 52.242 1.00 62.88 108 SER A O 1
ATOM 852 N N . GLN A 1 109 ? -13.900 2.653 50.826 1.00 55.66 109 GLN A N 1
ATOM 853 C CA . GLN A 1 109 ? -14.008 3.723 51.820 1.00 55.66 109 GLN A CA 1
ATOM 854 C C . GLN A 1 109 ? -15.416 3.857 52.431 1.00 55.66 109 GLN A C 1
ATOM 856 O O . GLN A 1 109 ? -15.578 4.544 5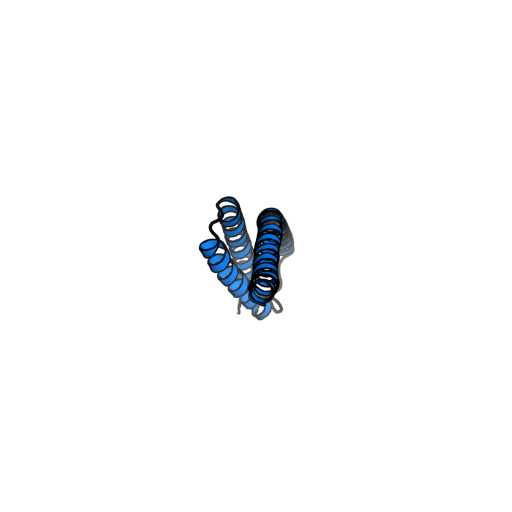3.433 1.00 55.66 109 GLN A O 1
ATOM 861 N N . SER A 1 110 ? -16.416 3.168 51.872 1.00 56.03 110 SER A N 1
ATOM 862 C CA . SER A 1 110 ? -17.810 3.147 52.349 1.00 56.03 110 SER A CA 1
ATOM 863 C C . SER A 1 110 ? -18.145 1.972 53.290 1.00 56.03 110 SER A C 1
ATOM 865 O O . SER A 1 110 ? -19.289 1.841 53.714 1.00 56.03 110 SER A O 1
ATOM 867 N N . LEU A 1 111 ? -17.156 1.144 53.663 1.00 51.94 111 LEU A N 1
ATOM 868 C CA . LEU A 1 111 ? -17.299 0.018 54.607 1.00 51.94 111 LEU A CA 1
ATOM 869 C C . LEU A 1 111 ? -16.523 0.210 55.930 1.00 51.94 111 LEU A C 1
ATOM 871 O O . LEU A 1 111 ? -16.122 -0.772 56.557 1.00 51.94 111 LEU A O 1
ATOM 875 N N . ARG A 1 112 ? -16.296 1.452 56.370 1.00 42.25 112 ARG A N 1
ATOM 876 C CA . ARG A 1 112 ? -15.752 1.754 57.706 1.00 42.25 112 ARG A CA 1
ATOM 877 C C . ARG A 1 112 ? -16.687 2.635 58.512 1.00 42.25 112 ARG A C 1
ATOM 879 O O . ARG A 1 112 ? -17.247 3.576 57.913 1.00 42.25 112 ARG A O 1
#

Secondary structure (DSSP, 8-state):
---HHHHHHHHHHHHHHHHHHHHHHHHT-HHHHHHHHHHHHHHHHHHHHHSTT----HHHHHHHHHHHHHHHHHHHHHHHHHHHHHHHHHHHHHHHHHHHHHHHHHHHHS--